Protein AF-A0AAE6V714-F1 (afdb_monomer_lite)

pLDDT: mean 74.21, std 18.21, range [27.83, 92.38]

Radius of gyration: 18.76 Å; chains: 1; bounding box: 45×42×45 Å

Secondary structure (DSSP, 8-state):
----EEEE-TTT-PEEEE-TTS-HHHHHHHHHHHHSTT-EEEEE---TT-S-SEEETTSSS-PPPTTTTT--HHHHHHHHHHHHHHHHHEETTTEES-HHHHHHHHHHHHHHHHHHHHHHTTTEEEEE-TTT---TT-HHHHHHT-S---SS------

Structure (mmCIF, N/CA/C/O backbone):
data_AF-A0AAE6V714-F1
#
_entry.id   AF-A0AAE6V714-F1
#
loop_
_atom_site.group_PDB
_atom_site.id
_atom_site.type_symbol
_atom_site.label_atom_id
_atom_site.label_alt_id
_atom_site.label_comp_id
_atom_site.label_asym_id
_atom_site.label_entity_id
_atom_site.label_seq_id
_atom_site.pdbx_PDB_ins_code
_atom_site.Cartn_x
_atom_site.Cartn_y
_atom_site.Cartn_z
_atom_site.occupancy
_atom_site.B_iso_or_equiv
_atom_site.auth_seq_id
_atom_site.auth_comp_id
_atom_site.auth_asym_id
_atom_site.auth_atom_id
_atom_site.pdbx_PDB_model_num
ATOM 1 N N . MET A 1 1 ? 12.523 4.126 15.021 1.00 40.75 1 MET A N 1
ATOM 2 C CA . MET A 1 1 ? 11.563 3.077 15.412 1.00 40.75 1 MET A CA 1
ATOM 3 C C . MET A 1 1 ? 10.304 3.819 15.800 1.00 40.75 1 MET A C 1
ATOM 5 O O . MET A 1 1 ? 10.353 4.515 16.803 1.00 40.75 1 MET A O 1
ATOM 9 N N . ALA A 1 2 ? 9.285 3.814 14.938 1.00 51.34 2 ALA A N 1
ATOM 10 C CA . ALA A 1 2 ? 7.988 4.399 15.277 1.00 51.34 2 ALA A CA 1
ATOM 11 C C . ALA A 1 2 ? 7.412 3.590 16.445 1.00 51.34 2 ALA A C 1
ATOM 13 O O . ALA A 1 2 ? 7.500 2.360 16.430 1.00 51.34 2 ALA A O 1
ATOM 14 N N . VAL A 1 3 ? 6.960 4.264 17.497 1.00 56.56 3 VAL A N 1
ATOM 15 C CA . VAL A 1 3 ? 6.467 3.605 18.704 1.00 56.56 3 VAL A CA 1
ATOM 16 C C . VAL A 1 3 ? 4.967 3.420 18.541 1.00 56.56 3 VAL A C 1
ATOM 18 O O . VAL A 1 3 ? 4.192 4.350 18.743 1.00 56.56 3 VAL A O 1
ATOM 21 N N . ASP A 1 4 ? 4.557 2.208 18.175 1.00 76.56 4 ASP A N 1
ATOM 22 C CA . ASP A 1 4 ? 3.140 1.859 18.113 1.00 76.56 4 ASP A CA 1
ATOM 23 C C . ASP A 1 4 ? 2.537 1.949 19.520 1.00 76.56 4 ASP A C 1
ATOM 25 O O . ASP A 1 4 ? 2.989 1.279 20.459 1.00 76.56 4 ASP A O 1
ATOM 29 N N . ARG A 1 5 ? 1.510 2.789 19.678 1.00 84.12 5 ARG A N 1
ATOM 30 C CA . ARG A 1 5 ? 0.763 2.880 20.937 1.00 84.12 5 ARG A CA 1
ATOM 31 C C . ARG A 1 5 ? -0.269 1.759 20.989 1.00 84.12 5 ARG A C 1
ATOM 33 O O . ARG A 1 5 ? -0.867 1.397 19.978 1.00 84.12 5 ARG A O 1
ATOM 40 N N . ARG A 1 6 ? -0.467 1.199 22.177 1.00 86.69 6 ARG A N 1
ATOM 41 C CA . ARG A 1 6 ? -1.370 0.071 22.414 1.00 86.69 6 ARG A CA 1
ATOM 42 C C . ARG A 1 6 ? -2.618 0.568 23.120 1.00 86.69 6 ARG A C 1
ATOM 44 O O . ARG A 1 6 ? -2.508 1.194 24.174 1.00 86.69 6 ARG A O 1
ATOM 51 N N . ILE A 1 7 ? -3.780 0.286 22.546 1.00 88.75 7 ILE A N 1
ATOM 52 C CA . ILE A 1 7 ? -5.084 0.558 23.158 1.00 88.75 7 ILE A CA 1
ATOM 53 C C . ILE A 1 7 ? -5.861 -0.749 23.300 1.00 88.75 7 ILE A C 1
ATOM 55 O O . ILE A 1 7 ? -5.550 -1.731 22.634 1.00 88.75 7 ILE A O 1
ATOM 59 N N . ILE A 1 8 ? -6.873 -0.771 24.160 1.00 87.50 8 ILE A N 1
ATOM 60 C CA . ILE A 1 8 ? -7.779 -1.916 24.286 1.00 87.50 8 ILE A CA 1
ATOM 61 C C . ILE A 1 8 ? -9.069 -1.591 23.535 1.00 87.50 8 ILE A C 1
ATOM 63 O O . ILE A 1 8 ? -9.675 -0.551 23.800 1.00 87.50 8 ILE A O 1
ATOM 67 N N . ASP A 1 9 ? -9.492 -2.464 22.616 1.00 84.19 9 ASP A N 1
ATOM 68 C CA . ASP A 1 9 ? -10.800 -2.351 21.961 1.00 84.19 9 ASP A CA 1
ATOM 69 C C . ASP A 1 9 ? -11.897 -2.409 23.046 1.00 84.19 9 ASP A C 1
ATOM 71 O O . ASP A 1 9 ? -11.987 -3.405 23.775 1.00 84.19 9 ASP A O 1
ATOM 75 N N . PRO A 1 10 ? -12.747 -1.374 23.183 1.00 84.81 10 PRO A N 1
ATOM 76 C CA . PRO A 1 10 ? -13.763 -1.329 24.232 1.00 84.81 10 PRO A CA 1
ATOM 77 C C . PRO A 1 10 ? -14.851 -2.404 24.078 1.00 84.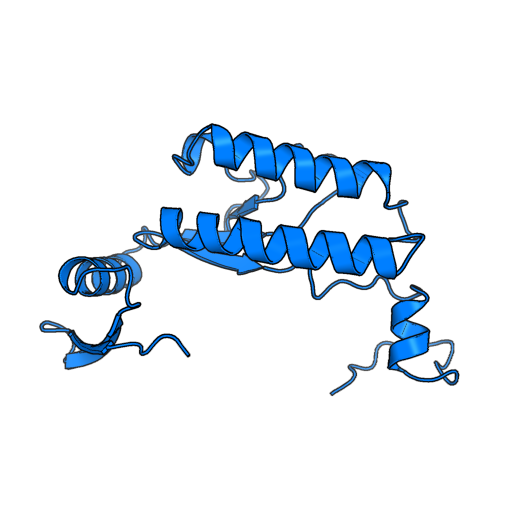81 10 PRO A C 1
ATOM 79 O O . PRO A 1 10 ? -15.558 -2.690 25.045 1.00 84.81 10 PRO A O 1
ATOM 82 N N . PHE A 1 11 ? -15.000 -3.001 22.891 1.00 83.19 11 PHE A N 1
ATOM 83 C CA . PHE A 1 11 ? -15.998 -4.030 22.605 1.00 83.19 11 PHE A CA 1
ATOM 84 C C . PHE A 1 11 ? -15.443 -5.449 22.724 1.00 83.19 11 PHE A C 1
ATOM 86 O O . PHE A 1 11 ? -16.129 -6.318 23.260 1.00 83.19 11 PHE A O 1
ATOM 93 N N . THR A 1 12 ? -14.230 -5.705 22.224 1.00 85.12 12 THR A N 1
ATOM 94 C CA . THR A 1 12 ? -13.652 -7.065 22.205 1.00 85.12 12 THR A CA 1
ATOM 95 C C . THR A 1 12 ? -12.645 -7.324 23.322 1.00 85.12 12 THR A C 1
ATOM 97 O O . THR A 1 12 ? -12.308 -8.478 23.563 1.00 85.12 12 THR A O 1
ATOM 100 N N . GLN A 1 13 ? -12.193 -6.281 24.027 1.00 86.12 13 GLN A N 1
ATOM 101 C CA . GLN A 1 13 ? -11.109 -6.336 25.018 1.00 86.12 13 GLN A CA 1
ATOM 102 C C . GLN A 1 13 ? -9.762 -6.822 24.453 1.00 86.12 13 GLN A C 1
ATOM 104 O O . GLN A 1 13 ? -8.871 -7.202 25.212 1.00 86.12 13 GLN A O 1
ATOM 109 N N . GLU A 1 14 ? -9.591 -6.795 23.131 1.00 87.25 14 GLU A N 1
ATOM 110 C CA . GLU A 1 14 ? -8.331 -7.142 22.475 1.00 87.25 14 GLU A CA 1
ATOM 111 C C . GLU A 1 14 ? -7.388 -5.937 22.409 1.00 87.25 14 GLU A C 1
ATOM 113 O O . GLU A 1 14 ? -7.818 -4.784 22.331 1.00 87.25 14 GLU A O 1
ATOM 118 N N . GLU A 1 15 ? -6.083 -6.206 22.428 1.00 86.69 15 GLU A N 1
ATOM 119 C CA . GLU A 1 15 ? -5.053 -5.179 22.283 1.00 86.69 15 GLU A CA 1
ATOM 120 C C . GLU A 1 15 ? -4.920 -4.771 20.807 1.00 86.69 15 GLU A C 1
ATOM 122 O O . GLU A 1 15 ? -4.584 -5.587 19.947 1.00 86.69 15 GLU A O 1
ATOM 127 N N . LEU A 1 16 ? -5.174 -3.495 20.516 1.00 84.31 16 LEU A N 1
ATOM 128 C CA . LEU A 1 16 ? -5.023 -2.893 19.198 1.00 84.31 16 LEU A CA 1
ATOM 129 C C . LEU A 1 16 ? -3.738 -2.064 19.142 1.00 84.31 16 LEU A C 1
ATOM 131 O O . LEU A 1 16 ? -3.462 -1.248 20.025 1.00 84.31 16 LEU A O 1
ATOM 135 N N . LEU A 1 17 ? -2.977 -2.246 18.064 1.00 85.94 17 LEU A N 1
ATOM 136 C CA . LEU A 1 17 ? -1.836 -1.399 17.734 1.00 85.94 17 LEU A CA 1
ATOM 137 C C . LEU A 1 17 ? -2.315 -0.205 16.917 1.00 85.94 17 LEU A C 1
ATOM 139 O O . LEU A 1 17 ? -2.926 -0.374 15.859 1.00 85.94 17 LEU A O 1
ATOM 143 N N . VAL A 1 18 ? -2.009 0.994 17.402 1.00 84.19 18 VAL A N 1
ATOM 144 C CA . VAL A 1 18 ? -2.302 2.243 16.709 1.00 84.19 18 VAL A CA 1
ATOM 145 C C . VAL A 1 18 ? -0.984 2.840 16.219 1.00 84.19 18 VAL A C 1
ATOM 147 O O . VAL A 1 18 ? -0.128 3.186 17.043 1.00 84.19 18 VAL A O 1
ATOM 150 N N . PRO A 1 19 ? -0.802 2.971 14.896 1.00 83.50 19 PRO A N 1
ATOM 151 C CA . PRO A 1 19 ? 0.341 3.680 14.340 1.00 83.50 19 PRO A CA 1
ATOM 152 C C . PRO A 1 19 ? 0.380 5.138 14.814 1.00 83.50 19 PRO A C 1
ATOM 154 O O . PRO A 1 19 ? -0.665 5.749 15.029 1.00 83.50 19 PRO A O 1
ATOM 157 N N . GLU A 1 20 ? 1.570 5.739 14.899 1.00 84.31 20 GLU A N 1
ATOM 158 C CA . GLU A 1 20 ? 1.738 7.143 15.337 1.00 84.31 20 GLU A CA 1
ATOM 159 C C . GLU A 1 20 ? 0.944 8.161 14.498 1.00 84.31 20 GLU A C 1
ATOM 161 O O . GLU A 1 20 ? 0.626 9.250 14.970 1.00 84.31 20 GLU A O 1
ATOM 166 N N . TRP A 1 21 ? 0.633 7.817 13.249 1.00 82.38 21 TRP A N 1
ATOM 167 C CA . TRP A 1 21 ? -0.096 8.668 12.311 1.00 82.38 21 TRP A CA 1
ATOM 168 C C . TRP A 1 21 ? -1.622 8.462 12.337 1.00 82.38 21 TRP A C 1
ATOM 170 O O . TRP A 1 21 ? -2.318 9.184 11.628 1.00 82.38 21 TRP A O 1
ATOM 180 N N . ALA A 1 22 ? -2.141 7.511 13.124 1.00 85.69 22 ALA A N 1
ATOM 181 C CA . ALA A 1 22 ? -3.569 7.188 13.219 1.00 85.69 22 ALA A CA 1
ATOM 182 C C . ALA A 1 22 ? -4.141 7.520 14.607 1.00 85.69 22 ALA A C 1
ATOM 184 O O . ALA A 1 22 ? -3.432 7.477 15.619 1.00 85.69 22 ALA A O 1
ATOM 185 N N . THR A 1 23 ? -5.441 7.820 14.680 1.00 86.81 23 THR A N 1
ATOM 186 C CA . THR A 1 23 ? -6.136 8.069 15.953 1.00 86.81 23 THR A CA 1
ATOM 187 C C . THR A 1 23 ? -6.614 6.769 16.619 1.00 86.81 23 THR A C 1
ATOM 189 O O . THR A 1 23 ? -6.632 5.700 16.009 1.00 86.81 23 THR A O 1
ATOM 192 N N . ASP A 1 24 ? -6.970 6.835 17.907 1.00 86.69 24 ASP A N 1
ATOM 193 C CA . ASP A 1 24 ? -7.509 5.671 18.634 1.00 86.69 24 ASP A CA 1
ATOM 194 C C . ASP A 1 24 ? -8.880 5.277 18.079 1.00 86.69 24 ASP A C 1
ATOM 196 O O . ASP A 1 24 ? -9.192 4.093 17.956 1.00 86.69 24 ASP A O 1
ATOM 200 N N . GLU A 1 25 ? -9.668 6.279 17.682 1.00 86.19 25 GLU A N 1
ATOM 201 C CA . GLU A 1 25 ? -10.943 6.093 16.996 1.00 86.19 25 GLU A CA 1
ATOM 202 C C . GLU A 1 25 ? -10.746 5.374 15.660 1.00 86.19 25 GLU A C 1
ATOM 204 O O . GLU A 1 25 ? -11.461 4.409 15.394 1.00 86.19 25 GLU A O 1
ATOM 209 N N . ASP A 1 26 ? -9.727 5.746 14.878 1.00 86.25 26 ASP A N 1
ATOM 210 C CA . ASP A 1 26 ? -9.412 5.077 13.610 1.00 86.25 26 ASP A CA 1
ATOM 211 C C . ASP A 1 26 ? -9.055 3.597 13.826 1.00 86.25 26 ASP A C 1
ATOM 213 O O . ASP A 1 26 ? -9.471 2.729 13.057 1.00 86.25 26 ASP A O 1
ATOM 217 N N . ALA A 1 27 ? -8.311 3.277 14.890 1.00 85.62 27 ALA A N 1
ATOM 218 C CA . ALA A 1 27 ? -7.962 1.896 15.222 1.00 85.62 27 ALA A CA 1
ATOM 219 C C . ALA A 1 27 ? -9.182 1.065 15.639 1.00 85.62 27 ALA A C 1
ATOM 221 O O . ALA A 1 27 ? -9.329 -0.080 15.202 1.00 85.62 27 ALA A O 1
ATOM 222 N N . ILE A 1 28 ? -10.084 1.646 16.434 1.00 86.12 28 ILE A N 1
ATOM 223 C CA . ILE A 1 28 ? -11.351 1.010 16.818 1.00 86.12 28 ILE A CA 1
ATOM 224 C C . ILE A 1 28 ? -12.253 0.840 15.586 1.00 86.12 28 ILE A C 1
ATOM 226 O O . ILE A 1 28 ? -12.850 -0.223 15.396 1.00 86.12 28 ILE A O 1
ATOM 230 N N . GLN A 1 29 ? -12.321 1.846 14.711 1.00 86.38 29 GLN A N 1
ATOM 231 C CA . GLN A 1 29 ? -13.069 1.787 13.457 1.00 86.38 29 GLN A CA 1
ATOM 232 C C . GLN A 1 29 ? -12.528 0.683 12.547 1.00 86.38 29 GLN A C 1
ATOM 234 O O . GLN A 1 29 ? -13.310 -0.128 12.053 1.00 86.38 29 GLN A O 1
ATOM 239 N N . ARG A 1 30 ? -11.204 0.589 12.383 1.00 85.94 30 ARG A N 1
ATOM 240 C CA . ARG A 1 30 ? -10.541 -0.480 11.627 1.00 85.94 30 ARG A CA 1
ATOM 241 C C . ARG A 1 30 ? -10.844 -1.861 12.210 1.00 85.94 30 ARG A C 1
ATOM 243 O O . ARG A 1 30 ? -11.174 -2.781 11.462 1.00 85.94 30 ARG A O 1
ATOM 250 N N . ALA A 1 31 ? -10.768 -2.021 13.532 1.00 85.44 31 ALA A N 1
ATOM 251 C CA . ALA A 1 31 ? -11.104 -3.279 14.201 1.00 85.44 31 ALA A CA 1
ATOM 252 C C . ALA A 1 31 ? -12.577 -3.665 13.983 1.00 85.44 31 ALA A C 1
ATOM 254 O O . ALA A 1 31 ? -12.886 -4.827 13.719 1.00 85.44 31 ALA A O 1
ATOM 255 N N . SER A 1 32 ? -13.484 -2.686 14.016 1.00 83.88 32 SER A N 1
ATOM 256 C CA . SER A 1 32 ? -14.899 -2.879 13.692 1.00 83.88 32 SER A CA 1
ATOM 257 C C . SER A 1 32 ? -15.110 -3.278 12.230 1.00 83.88 32 SER A C 1
ATOM 259 O O . SER A 1 32 ? -15.795 -4.264 11.951 1.00 83.88 32 SER A O 1
ATOM 261 N N . ALA A 1 33 ? -14.462 -2.580 11.294 1.00 82.75 33 ALA A N 1
ATOM 262 C CA . ALA A 1 33 ? -14.543 -2.855 9.864 1.00 82.75 33 ALA A CA 1
ATOM 263 C C . ALA A 1 33 ? -14.040 -4.266 9.523 1.00 82.75 33 ALA A C 1
ATOM 265 O O . ALA A 1 33 ? -14.701 -4.969 8.762 1.00 82.75 33 ALA A O 1
ATOM 266 N N . ARG A 1 34 ? -12.953 -4.728 10.157 1.00 81.56 34 ARG A N 1
ATOM 267 C CA . ARG A 1 34 ? -12.425 -6.100 10.017 1.00 81.56 34 ARG A CA 1
ATOM 268 C C . ARG A 1 34 ? -13.405 -7.196 10.425 1.00 81.56 34 ARG A C 1
ATOM 270 O O . ARG A 1 34 ? -13.308 -8.313 9.928 1.00 81.56 34 ARG A O 1
ATOM 277 N N . ARG A 1 35 ? -14.334 -6.898 11.336 1.00 80.44 35 ARG A N 1
ATOM 278 C CA . ARG A 1 35 ? -15.391 -7.834 11.755 1.00 80.44 35 ARG A CA 1
ATOM 279 C C . ARG A 1 35 ? -16.590 -7.826 10.808 1.00 80.44 35 ARG A C 1
ATOM 281 O O . ARG A 1 35 ? -17.419 -8.731 10.869 1.00 80.44 35 ARG A O 1
ATOM 288 N N . SER A 1 36 ? -16.701 -6.811 9.957 1.00 76.19 36 SER A N 1
ATOM 289 C CA . SER A 1 36 ? -17.740 -6.722 8.937 1.00 76.19 36 SER A CA 1
ATOM 290 C C . SER A 1 36 ? -17.319 -7.451 7.658 1.00 76.19 36 SER A C 1
ATOM 292 O O . SER A 1 36 ? -16.135 -7.586 7.358 1.00 76.19 36 SER A O 1
ATOM 294 N N . SER A 1 37 ? -18.289 -7.867 6.844 1.00 70.31 37 SER A N 1
ATOM 295 C CA . SER A 1 37 ? -18.024 -8.448 5.520 1.00 70.31 37 SER A CA 1
ATOM 296 C C . SER A 1 37 ? -17.528 -7.430 4.482 1.00 70.31 37 SER A C 1
ATOM 298 O O . SER A 1 37 ? -17.346 -7.798 3.328 1.00 70.31 37 SER A O 1
ATOM 300 N N . ALA A 1 38 ? -17.356 -6.159 4.860 1.00 72.88 38 ALA A N 1
ATOM 301 C CA . ALA A 1 38 ? -16.888 -5.092 3.978 1.00 72.88 38 ALA A CA 1
ATOM 302 C C . ALA A 1 38 ? -15.354 -4.942 3.968 1.00 72.88 38 ALA A C 1
ATOM 304 O O . ALA A 1 38 ? -14.837 -4.055 3.294 1.00 72.88 38 ALA A O 1
ATOM 305 N N . TRP A 1 39 ? -14.621 -5.774 4.720 1.00 82.44 39 TRP A N 1
ATOM 306 C CA . TRP A 1 39 ? -13.161 -5.720 4.768 1.00 82.44 39 TRP A CA 1
ATOM 307 C C . TRP A 1 39 ? -12.529 -6.203 3.460 1.00 82.44 39 TRP A C 1
ATOM 309 O O . TRP A 1 39 ? -12.754 -7.340 3.041 1.00 82.44 39 TRP A O 1
ATOM 319 N N . ARG A 1 40 ? -11.701 -5.355 2.842 1.00 85.06 40 ARG A N 1
ATOM 320 C CA . ARG A 1 40 ? -11.047 -5.645 1.557 1.00 85.06 40 ARG A CA 1
ATOM 321 C C . ARG A 1 40 ? -9.600 -6.084 1.769 1.00 85.06 40 ARG A C 1
ATOM 323 O O . ARG A 1 40 ? -8.928 -5.661 2.709 1.00 85.06 40 ARG A O 1
ATOM 330 N N . VAL A 1 41 ? -9.082 -6.914 0.867 1.00 85.81 41 VAL A N 1
ATOM 331 C CA . VAL A 1 41 ? -7.665 -7.311 0.861 1.00 85.81 41 VAL A CA 1
ATOM 332 C C . VAL A 1 41 ? -7.085 -7.023 -0.514 1.00 85.81 41 VAL A C 1
ATOM 334 O O . VAL A 1 41 ? -7.471 -7.655 -1.489 1.00 85.81 41 VAL A O 1
ATOM 337 N N . LEU A 1 42 ? -6.135 -6.099 -0.596 1.00 86.94 42 LEU A N 1
ATOM 338 C CA . LEU A 1 42 ? -5.518 -5.638 -1.834 1.00 86.94 42 LEU A CA 1
ATOM 339 C C . LEU A 1 42 ? -4.147 -6.293 -2.008 1.00 86.94 42 LEU A C 1
ATOM 341 O O . LEU A 1 42 ? -3.204 -6.003 -1.281 1.00 86.94 42 LEU A O 1
ATOM 345 N N . ASN A 1 43 ? -4.007 -7.192 -2.972 1.00 86.31 43 ASN A N 1
ATOM 346 C CA . ASN A 1 43 ? -2.730 -7.726 -3.417 1.00 86.31 43 ASN A CA 1
ATOM 347 C C . ASN A 1 43 ? -2.093 -6.792 -4.440 1.00 86.31 43 ASN A C 1
ATOM 349 O O . ASN A 1 43 ? -2.735 -6.368 -5.391 1.00 86.31 43 ASN A O 1
ATOM 353 N N . ILE A 1 44 ? -0.803 -6.533 -4.282 1.00 86.69 44 ILE A N 1
ATOM 354 C CA . ILE A 1 44 ? -0.071 -5.614 -5.143 1.00 86.69 44 ILE A CA 1
ATOM 355 C C . ILE A 1 44 ? 1.025 -6.374 -5.861 1.00 86.69 44 ILE A C 1
ATOM 357 O O . ILE A 1 44 ? 1.994 -6.834 -5.242 1.00 86.69 44 ILE A O 1
ATOM 361 N N . PHE A 1 45 ? 0.858 -6.525 -7.167 1.00 84.31 45 PHE A N 1
ATOM 362 C CA . PHE A 1 45 ? 1.853 -7.103 -8.052 1.00 84.31 45 PHE A CA 1
ATOM 363 C C . PHE A 1 45 ? 1.598 -6.654 -9.494 1.00 84.31 45 PHE A C 1
ATOM 365 O O . PHE A 1 45 ? 0.445 -6.557 -9.915 1.00 84.31 45 PHE A O 1
ATOM 372 N N . PRO A 1 46 ? 2.664 -6.399 -10.263 1.00 84.19 46 PRO A N 1
ATOM 373 C CA . PRO A 1 46 ? 2.522 -6.140 -11.682 1.00 84.19 46 PRO A CA 1
ATOM 374 C C . PRO A 1 46 ? 2.194 -7.433 -12.444 1.00 84.19 46 PRO A C 1
ATOM 376 O O . PRO A 1 46 ? 2.749 -8.499 -12.149 1.00 84.19 46 PRO A O 1
ATOM 379 N N . GLU A 1 47 ? 1.327 -7.329 -13.447 1.00 82.69 47 GLU A N 1
ATOM 380 C CA . GLU A 1 47 ? 0.969 -8.423 -14.349 1.00 82.69 47 GLU A CA 1
ATOM 381 C C . GLU A 1 47 ? 0.820 -7.907 -15.777 1.00 82.69 47 GLU A C 1
ATOM 383 O O . GLU A 1 47 ? 0.186 -6.887 -16.018 1.00 82.69 47 GLU A O 1
ATOM 388 N N . TRP A 1 48 ? 1.392 -8.632 -16.736 1.00 78.81 48 TRP A N 1
ATOM 389 C CA . TRP A 1 48 ? 1.317 -8.254 -18.142 1.00 78.81 48 TRP A CA 1
ATOM 390 C C . TRP A 1 48 ? -0.128 -8.247 -18.640 1.00 78.81 48 TRP A C 1
ATOM 392 O O . TRP A 1 48 ? -0.867 -9.199 -18.410 1.00 78.81 48 TRP A O 1
ATOM 402 N N . GLY A 1 49 ? -0.488 -7.213 -19.401 1.00 76.94 49 GLY A N 1
ATOM 403 C CA . GLY A 1 49 ? -1.823 -7.091 -19.993 1.00 76.94 49 GLY A CA 1
ATOM 404 C C . GLY A 1 49 ? -2.856 -6.415 -19.093 1.00 76.94 49 GLY A C 1
ATOM 405 O O . GLY A 1 49 ? -4.008 -6.317 -19.499 1.00 76.94 49 GLY A O 1
ATOM 406 N N . HIS A 1 50 ? -2.446 -5.921 -17.923 1.00 76.94 50 HIS A N 1
ATOM 407 C CA . HIS A 1 50 ? -3.273 -5.083 -17.062 1.00 76.94 50 HIS A CA 1
ATOM 408 C C . HIS A 1 50 ? -2.712 -3.667 -16.978 1.00 76.94 50 HIS A C 1
ATOM 410 O O . HIS A 1 50 ? -1.503 -3.469 -17.081 1.00 76.94 50 HIS A O 1
ATOM 416 N N . ASP A 1 51 ? -3.587 -2.687 -16.772 1.00 74.25 51 ASP A N 1
ATOM 417 C CA . ASP A 1 51 ? -3.194 -1.279 -16.645 1.00 74.25 51 ASP A CA 1
ATOM 418 C C . ASP A 1 51 ? -2.893 -0.885 -15.191 1.00 74.25 51 ASP A C 1
ATOM 420 O O . ASP A 1 51 ? -2.337 0.184 -14.937 1.00 74.25 51 ASP A O 1
ATOM 424 N N . TRP A 1 52 ? -3.230 -1.758 -14.232 1.00 80.31 52 TRP A N 1
ATOM 425 C CA . TRP A 1 52 ? -3.145 -1.470 -12.806 1.00 80.31 52 TRP A CA 1
ATOM 426 C C . TRP A 1 52 ? -2.496 -2.609 -12.005 1.00 80.31 52 TRP A C 1
ATOM 428 O O . TRP A 1 52 ? -2.851 -3.770 -12.201 1.00 80.31 52 TRP A O 1
ATOM 438 N N . PRO A 1 53 ? -1.563 -2.315 -11.076 1.00 84.88 53 PRO A N 1
ATOM 439 C CA . PRO A 1 53 ? -0.859 -3.341 -10.304 1.00 84.88 53 PRO A CA 1
ATOM 440 C C . PRO A 1 53 ? -1.561 -3.738 -8.991 1.00 84.88 53 PRO A C 1
ATOM 442 O O . PRO A 1 53 ? -0.933 -4.382 -8.143 1.00 84.88 53 PRO A O 1
ATOM 445 N N . ILE A 1 54 ? -2.813 -3.317 -8.770 1.00 85.81 54 ILE A N 1
ATOM 446 C CA . ILE A 1 54 ? -3.574 -3.580 -7.537 1.00 85.81 54 ILE A CA 1
ATOM 447 C C . ILE A 1 54 ? -4.740 -4.525 -7.829 1.00 85.81 54 ILE A C 1
ATOM 449 O O . ILE A 1 54 ? -5.517 -4.313 -8.753 1.00 85.81 54 ILE A O 1
ATOM 453 N N . TRP A 1 55 ? -4.877 -5.542 -6.984 1.00 83.00 55 TRP A N 1
ATOM 454 C CA . TRP A 1 55 ? -5.803 -6.655 -7.147 1.00 83.00 55 TRP A CA 1
ATOM 455 C C . TRP A 1 55 ? -6.556 -6.910 -5.859 1.00 83.00 55 TRP A C 1
ATOM 457 O O . TRP A 1 55 ? -5.932 -7.133 -4.827 1.00 83.00 55 TRP A O 1
ATOM 467 N N . GLU A 1 56 ? -7.875 -6.989 -5.884 1.00 81.62 56 GLU A N 1
ATOM 468 C CA . GLU A 1 56 ? -8.618 -7.382 -4.690 1.00 81.62 56 GLU A CA 1
ATOM 469 C C . GLU A 1 56 ? -8.709 -8.908 -4.558 1.00 81.62 56 GLU A C 1
ATOM 471 O O . GLU A 1 56 ? -8.963 -9.643 -5.511 1.00 81.62 56 GLU A O 1
ATOM 476 N N . ALA A 1 57 ? -8.436 -9.418 -3.360 1.00 74.62 57 ALA A N 1
ATOM 477 C CA . ALA A 1 57 ? -8.485 -10.840 -3.071 1.00 74.62 57 ALA A CA 1
ATOM 478 C C . ALA A 1 57 ? -9.940 -11.316 -2.997 1.00 74.62 57 ALA A C 1
ATOM 480 O O . ALA A 1 57 ? -10.756 -10.729 -2.295 1.00 74.62 57 ALA A O 1
ATOM 481 N N . GLY A 1 58 ? -10.240 -12.436 -3.655 1.00 63.69 58 GLY A N 1
ATOM 482 C CA . GLY A 1 58 ? -11.565 -13.060 -3.599 1.00 63.69 58 GLY A CA 1
ATOM 483 C C . GLY A 1 58 ? -12.553 -12.557 -4.652 1.00 63.69 58 GLY A C 1
ATOM 484 O O . GLY A 1 58 ? -13.600 -13.180 -4.813 1.00 63.69 58 GLY A O 1
ATOM 485 N N . VAL A 1 59 ? -12.207 -11.519 -5.418 1.00 60.56 59 VAL A N 1
ATOM 486 C CA . VAL A 1 59 ? -12.941 -11.134 -6.630 1.00 60.56 59 VAL A CA 1
ATOM 487 C C . VAL A 1 59 ? -12.348 -11.901 -7.806 1.00 60.56 59 VAL A C 1
ATOM 489 O O . VAL A 1 59 ? -11.137 -11.905 -8.034 1.00 60.56 59 VAL A O 1
ATOM 492 N N . SER A 1 60 ? -13.190 -12.639 -8.523 1.00 44.00 60 SER A N 1
ATOM 493 C CA . SER A 1 60 ? -12.765 -13.348 -9.721 1.00 44.00 60 SER A CA 1
ATOM 494 C C . SER A 1 60 ? -12.551 -12.338 -10.845 1.00 44.00 60 SER A C 1
ATOM 496 O O . SER A 1 60 ? -13.519 -11.823 -11.384 1.00 44.00 60 SER A O 1
ATOM 498 N N . HIS A 1 61 ? -11.292 -12.124 -11.219 1.00 44.03 61 HIS A N 1
ATOM 499 C CA . HIS A 1 61 ? -10.846 -11.520 -12.484 1.00 44.03 61 HIS A CA 1
ATOM 500 C C . HIS A 1 61 ? -11.014 -10.015 -12.712 1.00 44.03 61 HIS A C 1
ATOM 502 O O . HIS A 1 61 ? -10.306 -9.489 -13.570 1.00 44.03 61 HIS A O 1
ATOM 508 N N . ASP A 1 62 ? -11.825 -9.316 -11.931 1.00 48.12 62 ASP A N 1
ATOM 509 C CA . ASP A 1 62 ? -11.999 -7.878 -12.116 1.00 48.12 62 ASP A CA 1
ATOM 510 C C . ASP A 1 62 ? -11.109 -7.162 -11.095 1.00 48.12 62 ASP A C 1
ATOM 512 O O . ASP A 1 62 ? -11.440 -7.059 -9.912 1.00 48.12 62 ASP A O 1
ATOM 516 N N . GLY A 1 63 ? -9.901 -6.775 -11.522 1.00 51.69 63 GLY A N 1
ATOM 517 C CA . GLY A 1 63 ? -9.021 -5.930 -10.714 1.00 51.69 63 GLY A CA 1
ATOM 518 C C . GLY A 1 63 ? -9.789 -4.700 -10.226 1.00 51.69 63 GLY A C 1
ATOM 519 O O . GLY A 1 63 ? -10.640 -4.183 -10.944 1.00 51.69 63 GLY A O 1
ATOM 520 N N . SER A 1 64 ? -9.533 -4.249 -8.998 1.00 55.75 64 SER A N 1
ATOM 521 C CA . SER A 1 64 ? -10.174 -3.027 -8.510 1.00 55.75 64 SER A CA 1
ATOM 522 C C . SER A 1 64 ? -9.693 -1.861 -9.357 1.00 55.75 64 SER A C 1
ATOM 524 O O . SER A 1 64 ? -8.480 -1.626 -9.430 1.00 55.75 64 SER A O 1
ATOM 526 N N . ASP A 1 65 ? -10.618 -1.129 -9.972 1.00 56.72 65 ASP A N 1
ATOM 527 C CA . ASP A 1 65 ? -10.246 0.088 -10.675 1.00 56.72 65 ASP A CA 1
ATOM 528 C C . ASP A 1 65 ? -9.634 1.069 -9.667 1.00 56.72 65 ASP A C 1
ATOM 530 O O . ASP A 1 65 ? -10.045 1.155 -8.505 1.00 56.72 65 ASP A O 1
ATOM 534 N N . ALA A 1 66 ? -8.622 1.824 -10.093 1.00 53.94 66 ALA A N 1
ATOM 535 C CA . ALA A 1 66 ? -7.968 2.825 -9.246 1.00 53.94 66 ALA A CA 1
ATOM 536 C C . ALA A 1 66 ? -8.957 3.875 -8.695 1.00 53.94 66 ALA A C 1
ATOM 538 O O . ALA A 1 66 ? -8.680 4.531 -7.685 1.00 53.94 66 ALA A O 1
ATOM 539 N N . ASP A 1 67 ? -10.099 4.033 -9.366 1.00 56.03 67 ASP A N 1
ATOM 540 C CA . ASP A 1 67 ? -11.196 4.909 -8.970 1.00 56.03 67 ASP A CA 1
ATOM 541 C C . ASP A 1 67 ? -12.023 4.344 -7.804 1.00 56.03 67 ASP A C 1
ATOM 543 O O . ASP A 1 67 ? -12.494 5.123 -6.978 1.00 56.03 67 ASP A O 1
ATOM 547 N N . ASP A 1 68 ? -12.086 3.019 -7.637 1.00 67.94 68 ASP A N 1
ATOM 548 C CA . ASP A 1 68 ? -12.822 2.356 -6.547 1.00 67.94 68 ASP A CA 1
ATOM 549 C C . ASP A 1 68 ? -12.098 2.410 -5.193 1.00 67.94 68 ASP A C 1
ATOM 551 O O . ASP A 1 68 ? -12.663 2.052 -4.156 1.00 67.94 68 ASP A O 1
ATOM 555 N N . LEU A 1 69 ? -10.817 2.789 -5.191 1.00 72.06 69 LEU A N 1
ATOM 556 C CA . LEU A 1 69 ? -9.987 2.887 -3.986 1.00 72.06 69 LEU A CA 1
ATOM 557 C C . LEU A 1 69 ? -9.877 4.320 -3.449 1.00 72.06 69 LEU A C 1
ATOM 559 O O . LEU A 1 69 ? -9.165 4.535 -2.470 1.00 72.06 69 LEU A O 1
ATOM 563 N N . GLU A 1 70 ? -10.548 5.285 -4.095 1.00 77.88 70 GLU A N 1
ATOM 564 C CA . GLU A 1 70 ? -10.551 6.714 -3.735 1.00 77.88 70 GLU A CA 1
ATOM 565 C C . GLU A 1 70 ? -9.138 7.289 -3.491 1.00 77.88 70 GLU A C 1
ATOM 567 O O . GLU A 1 70 ? -8.930 8.196 -2.682 1.00 77.88 70 GLU A O 1
ATOM 572 N N . LEU A 1 71 ? -8.129 6.761 -4.196 1.00 82.44 71 LEU A N 1
ATOM 573 C CA . LEU A 1 71 ? -6.739 7.170 -4.005 1.00 82.44 71 LEU A CA 1
ATOM 574 C C . LEU A 1 71 ? -6.510 8.609 -4.501 1.00 82.44 71 LEU A C 1
ATOM 576 O O . LEU A 1 71 ? -7.075 9.012 -5.525 1.00 82.44 71 LEU A O 1
ATOM 580 N N . PRO A 1 72 ? -5.618 9.384 -3.852 1.00 85.94 72 PRO A N 1
ATOM 581 C CA . PRO A 1 72 ? -5.224 10.698 -4.349 1.00 85.94 72 PRO A CA 1
ATOM 582 C C . PRO A 1 72 ? -4.729 10.625 -5.798 1.00 85.94 72 PRO A C 1
ATOM 584 O O . PRO A 1 72 ? -3.965 9.730 -6.159 1.00 85.94 72 PRO A O 1
ATOM 587 N N . ALA A 1 73 ? -5.117 11.594 -6.632 1.00 84.81 73 ALA A N 1
ATOM 588 C CA . ALA A 1 73 ? -4.759 11.594 -8.053 1.00 84.81 73 ALA A CA 1
ATOM 589 C C . ALA A 1 73 ? -3.238 11.559 -8.296 1.00 84.81 73 ALA A C 1
ATOM 591 O O . ALA A 1 73 ? -2.788 10.879 -9.214 1.00 84.81 73 ALA A O 1
ATOM 592 N N . SER A 1 74 ? -2.454 12.231 -7.447 1.00 87.50 74 SER A N 1
ATOM 593 C CA . SER A 1 74 ? -0.988 12.184 -7.492 1.00 87.50 74 SER A CA 1
ATOM 594 C C . SER A 1 74 ? -0.451 10.778 -7.222 1.00 87.50 74 SER A C 1
ATOM 596 O O . SER A 1 74 ? 0.391 10.290 -7.965 1.00 87.50 74 SER A O 1
ATOM 598 N N . LEU A 1 75 ? -1.000 10.090 -6.217 1.00 88.69 75 LEU A N 1
ATOM 599 C CA . LEU A 1 75 ? -0.591 8.735 -5.861 1.00 88.69 75 LEU A CA 1
ATOM 600 C C . LEU A 1 75 ? -0.946 7.743 -6.972 1.00 88.69 75 LEU A C 1
ATOM 602 O O . LEU A 1 75 ? -0.158 6.856 -7.284 1.00 88.69 75 LEU A O 1
ATOM 606 N N . ARG A 1 76 ? -2.103 7.928 -7.623 1.00 87.31 76 ARG A N 1
ATOM 607 C CA . ARG A 1 76 ? -2.473 7.123 -8.792 1.00 87.31 76 ARG A CA 1
ATOM 608 C C . ARG A 1 76 ? -1.478 7.292 -9.937 1.00 87.31 76 ARG A C 1
ATOM 610 O O . ARG A 1 76 ? -1.057 6.305 -10.528 1.00 87.31 76 ARG A O 1
ATOM 617 N N . GLN A 1 77 ? 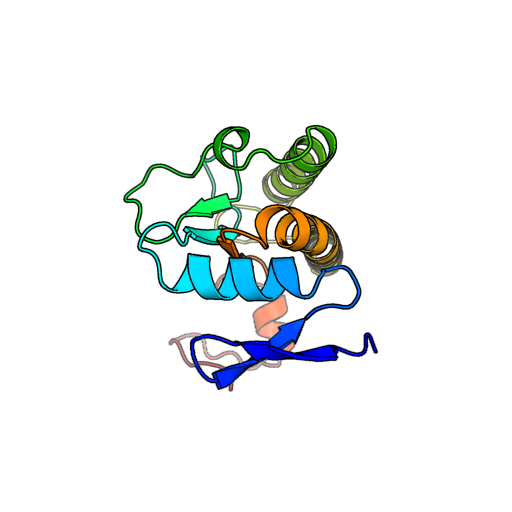-1.076 8.528 -10.220 1.00 89.00 77 GLN A N 1
ATOM 618 C CA . GLN A 1 77 ? -0.080 8.796 -11.252 1.00 89.00 77 GLN A CA 1
ATOM 619 C C . GLN A 1 77 ? 1.269 8.136 -10.926 1.00 89.00 77 GLN A C 1
ATOM 621 O O . GLN A 1 77 ? 1.851 7.491 -11.795 1.00 89.00 77 GLN A O 1
ATOM 626 N N . GLU A 1 78 ? 1.739 8.239 -9.683 1.00 91.25 78 GLU A N 1
ATOM 627 C CA . GLU A 1 78 ? 2.994 7.611 -9.254 1.00 91.25 78 GLU A CA 1
ATOM 628 C C . GLU A 1 78 ? 2.947 6.077 -9.381 1.00 91.25 78 GLU A C 1
ATOM 630 O O . GLU A 1 78 ? 3.913 5.464 -9.838 1.00 91.25 78 GLU A O 1
ATOM 635 N N . ILE A 1 79 ? 1.809 5.448 -9.061 1.00 90.06 79 ILE A N 1
ATOM 636 C CA . ILE A 1 79 ? 1.601 4.002 -9.256 1.00 90.06 79 ILE A CA 1
ATOM 637 C C . ILE A 1 79 ? 1.649 3.632 -10.740 1.00 90.06 79 ILE A C 1
ATOM 639 O O . ILE A 1 79 ? 2.321 2.658 -11.091 1.00 90.06 79 ILE A O 1
ATOM 643 N N . SER A 1 80 ? 1.004 4.410 -11.615 1.00 88.38 80 SER A N 1
ATOM 644 C CA . SER A 1 80 ? 1.086 4.201 -13.067 1.00 88.38 80 SER A CA 1
ATOM 645 C C . SER A 1 80 ? 2.522 4.295 -13.578 1.00 88.38 80 SER A C 1
ATOM 647 O O . SER A 1 80 ? 2.947 3.486 -14.401 1.00 88.38 80 SER A O 1
ATOM 649 N N . GLU A 1 81 ? 3.288 5.279 -13.105 1.00 90.88 81 GLU A N 1
ATOM 650 C CA . GLU A 1 81 ? 4.682 5.475 -13.511 1.00 90.88 81 GLU A CA 1
ATOM 651 C C . GLU A 1 81 ? 5.577 4.331 -13.026 1.00 90.88 81 GLU A C 1
ATOM 653 O O . GLU A 1 81 ? 6.359 3.788 -13.810 1.00 90.88 81 GLU A O 1
ATOM 658 N N . TRP A 1 82 ? 5.407 3.907 -11.771 1.00 92.38 82 TRP A N 1
ATOM 659 C CA . TRP A 1 82 ? 6.090 2.748 -11.200 1.00 92.38 82 TRP A CA 1
ATOM 660 C C . TRP A 1 82 ? 5.766 1.451 -11.957 1.00 92.38 82 TRP A C 1
ATOM 662 O O . TRP A 1 82 ? 6.656 0.640 -12.229 1.00 92.38 82 TRP A O 1
ATOM 672 N N . TYR A 1 83 ? 4.503 1.259 -12.342 1.00 89.94 83 TYR A N 1
ATOM 673 C CA . TYR A 1 83 ? 4.069 0.105 -13.123 1.00 89.94 83 TYR A CA 1
ATOM 674 C C . TYR A 1 83 ? 4.642 0.122 -14.548 1.00 89.94 83 TYR A C 1
ATOM 676 O O . TYR A 1 83 ? 5.161 -0.890 -15.025 1.00 89.94 83 TYR A O 1
ATOM 684 N N . ARG A 1 84 ? 4.634 1.286 -15.209 1.00 89.31 84 ARG A N 1
ATOM 685 C CA . ARG A 1 84 ? 5.233 1.460 -16.538 1.00 89.31 84 ARG A CA 1
ATOM 686 C C . ARG A 1 84 ? 6.733 1.173 -16.529 1.00 89.31 84 ARG A C 1
ATOM 688 O O . ARG A 1 84 ? 7.218 0.506 -17.435 1.00 89.31 84 ARG A O 1
ATOM 695 N N . GLU A 1 85 ? 7.458 1.613 -15.500 1.00 89.75 85 GLU A N 1
ATOM 696 C CA . GLU A 1 85 ? 8.888 1.310 -15.366 1.00 89.75 85 GLU A CA 1
ATOM 697 C C . GLU A 1 85 ? 9.147 -0.203 -15.343 1.00 89.75 85 GLU A C 1
ATOM 699 O O . GLU A 1 85 ? 10.077 -0.685 -15.994 1.00 89.75 85 GLU A O 1
ATOM 704 N N . TRP A 1 86 ? 8.307 -0.969 -14.642 1.00 89.31 86 TRP A N 1
ATOM 705 C CA . TRP A 1 86 ? 8.382 -2.427 -14.673 1.00 89.31 86 TRP A CA 1
ATOM 706 C C . TRP A 1 86 ? 8.113 -2.980 -16.075 1.00 89.31 86 TRP A C 1
ATOM 708 O O . TRP A 1 86 ? 8.892 -3.804 -16.553 1.00 89.31 86 TRP A O 1
ATOM 718 N N . ALA A 1 87 ? 7.064 -2.514 -16.756 1.00 86.50 87 ALA A N 1
ATOM 719 C CA . ALA A 1 87 ? 6.705 -2.992 -18.093 1.00 86.50 87 ALA A CA 1
ATOM 720 C C . ALA A 1 87 ? 7.780 -2.677 -19.154 1.00 86.50 87 ALA A C 1
ATOM 722 O O . ALA A 1 87 ? 7.955 -3.431 -20.106 1.00 86.50 87 ALA A O 1
ATOM 723 N N . GLU A 1 88 ? 8.525 -1.581 -18.997 1.00 87.94 88 GLU A N 1
ATOM 724 C CA . GLU A 1 88 ? 9.603 -1.195 -19.917 1.00 87.94 88 GLU A CA 1
ATOM 725 C C . GLU A 1 88 ? 10.915 -1.945 -19.649 1.00 87.94 88 GLU A C 1
ATOM 727 O O . GLU A 1 88 ? 11.645 -2.276 -20.585 1.00 87.94 88 GLU A O 1
ATOM 732 N N . LYS A 1 89 ? 11.238 -2.196 -18.373 1.00 85.25 89 LYS A N 1
ATOM 733 C CA . LYS A 1 89 ? 12.542 -2.743 -17.956 1.00 85.25 89 LYS A CA 1
ATOM 734 C C . LYS A 1 89 ? 12.539 -4.242 -17.685 1.00 85.25 89 LYS A C 1
ATOM 736 O O . LYS A 1 89 ? 13.613 -4.838 -17.574 1.00 85.25 89 LYS A O 1
ATOM 741 N N . THR A 1 90 ? 11.368 -4.860 -17.550 1.00 82.31 90 THR A N 1
ATOM 742 C CA . THR A 1 90 ? 11.258 -6.310 -17.388 1.00 82.31 90 THR A CA 1
ATOM 743 C C . THR A 1 90 ? 10.860 -6.979 -18.686 1.00 82.31 90 THR A C 1
ATOM 745 O O . THR A 1 90 ? 10.022 -6.497 -19.442 1.00 82.31 90 THR A O 1
ATOM 748 N N . ARG A 1 91 ? 11.472 -8.130 -18.953 1.00 78.00 91 ARG A N 1
ATOM 749 C CA . ARG A 1 91 ? 11.135 -8.952 -20.112 1.00 78.00 91 ARG A CA 1
ATOM 750 C C . ARG A 1 91 ? 10.235 -10.105 -19.689 1.00 78.00 91 ARG A C 1
ATOM 752 O O . ARG A 1 91 ? 10.506 -10.736 -18.658 1.00 78.00 91 ARG A O 1
ATOM 759 N N . PRO A 1 92 ? 9.229 -10.464 -20.503 1.00 71.81 92 PRO A N 1
ATOM 760 C CA . PRO A 1 92 ? 8.483 -11.697 -20.301 1.00 71.81 92 PRO A CA 1
ATOM 761 C C . PRO A 1 92 ? 9.438 -12.891 -20.160 1.00 71.81 92 PRO A C 1
ATOM 763 O O . PRO A 1 92 ? 10.423 -12.988 -20.891 1.00 71.81 92 PRO A O 1
ATOM 766 N N . MET A 1 93 ? 9.158 -13.791 -19.213 1.00 69.00 93 MET A N 1
ATOM 767 C CA . MET A 1 93 ? 9.919 -15.024 -18.916 1.00 69.00 93 MET A CA 1
ATOM 768 C C . MET A 1 93 ? 11.338 -14.846 -18.336 1.00 69.00 93 MET A C 1
ATOM 770 O O . MET A 1 93 ? 11.809 -15.748 -17.649 1.00 69.00 93 MET A O 1
ATOM 774 N N . ILE A 1 94 ? 12.011 -13.713 -18.563 1.00 74.94 94 ILE A N 1
ATOM 775 C CA . ILE A 1 94 ? 13.386 -13.452 -18.090 1.00 74.94 94 ILE A 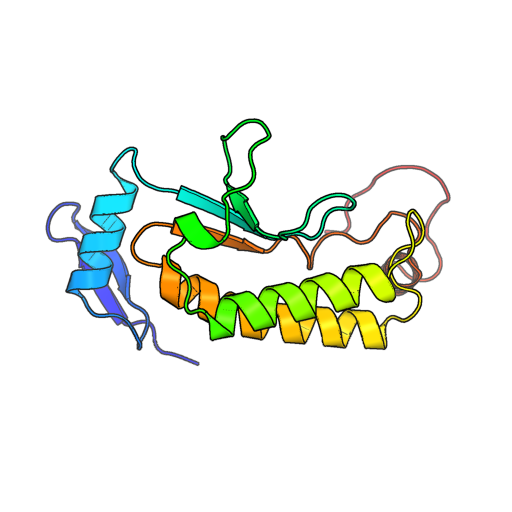CA 1
ATOM 776 C C . ILE A 1 94 ? 13.378 -12.622 -16.795 1.00 74.94 94 ILE A C 1
ATOM 778 O O . ILE A 1 94 ? 14.171 -12.874 -15.889 1.00 74.94 94 ILE A O 1
ATOM 782 N N . GLY A 1 95 ? 12.441 -11.678 -16.668 1.00 78.44 95 GLY A N 1
ATOM 783 C CA . GLY A 1 95 ? 12.366 -10.760 -15.534 1.00 78.44 95 GLY A CA 1
ATOM 784 C C . GLY A 1 95 ? 13.243 -9.523 -15.730 1.00 78.44 95 GLY A C 1
ATOM 785 O O . GLY A 1 95 ? 13.296 -8.970 -16.826 1.00 78.44 95 GLY A O 1
ATOM 786 N N . TRP A 1 96 ? 13.872 -9.059 -14.651 1.00 80.31 96 TRP A N 1
ATOM 787 C CA . TRP A 1 96 ? 14.732 -7.876 -14.657 1.00 80.31 96 TRP A CA 1
ATOM 788 C C . TRP A 1 96 ? 16.085 -8.176 -15.302 1.00 80.31 96 TRP A C 1
ATOM 790 O O . TRP A 1 96 ? 16.757 -9.129 -14.911 1.00 80.31 96 TRP A O 1
ATOM 800 N N . ASP A 1 97 ? 16.507 -7.318 -16.232 1.00 77.62 97 ASP A N 1
ATOM 801 C CA . ASP A 1 97 ? 17.827 -7.419 -16.869 1.00 77.62 97 ASP A CA 1
ATOM 802 C C . ASP A 1 97 ? 18.966 -7.022 -15.900 1.00 77.62 97 ASP A C 1
ATOM 804 O O . ASP A 1 97 ? 20.096 -7.492 -16.037 1.00 77.62 97 ASP A O 1
ATOM 808 N N . ASN A 1 98 ? 18.674 -6.172 -14.907 1.00 80.62 98 ASN A N 1
ATOM 809 C CA . ASN A 1 98 ? 19.641 -5.624 -13.955 1.00 80.62 98 ASN A CA 1
ATOM 810 C C . ASN A 1 98 ? 19.106 -5.667 -12.511 1.00 80.62 98 ASN A C 1
ATOM 812 O O . ASN A 1 98 ? 18.027 -5.146 -12.215 1.00 80.62 98 ASN A O 1
ATOM 816 N N . HIS A 1 99 ? 19.900 -6.237 -11.602 1.00 78.62 99 HIS A N 1
ATOM 817 C CA . HIS A 1 99 ? 19.588 -6.323 -10.174 1.00 78.62 99 HIS A CA 1
ATOM 818 C C . HIS A 1 99 ? 19.474 -4.951 -9.496 1.00 78.62 99 HIS A C 1
ATOM 820 O O . HIS A 1 99 ? 18.626 -4.759 -8.622 1.00 78.62 99 HIS A O 1
ATOM 826 N N . ASP A 1 100 ? 20.299 -3.980 -9.892 1.00 81.69 100 ASP A N 1
ATOM 827 C CA . ASP A 1 100 ? 20.276 -2.648 -9.284 1.00 81.69 100 ASP A CA 1
ATOM 828 C C . ASP A 1 100 ? 18.998 -1.896 -9.660 1.00 81.69 100 ASP A C 1
ATOM 830 O O . ASP A 1 100 ? 18.389 -1.246 -8.808 1.00 81.69 100 ASP A O 1
ATOM 834 N N . ASP A 1 101 ? 18.547 -2.037 -10.909 1.00 84.00 101 ASP A N 1
ATOM 835 C CA . ASP A 1 101 ? 17.277 -1.469 -11.366 1.00 84.00 101 ASP A CA 1
ATOM 836 C C . ASP A 1 101 ? 16.096 -2.126 -10.648 1.00 84.00 101 ASP A C 1
ATOM 838 O O . ASP A 1 101 ? 15.219 -1.425 -10.144 1.00 84.00 101 ASP A O 1
ATOM 842 N N . ARG A 1 102 ? 16.126 -3.456 -10.486 1.00 84.50 102 ARG A N 1
ATOM 843 C CA . ARG A 1 102 ? 15.141 -4.184 -9.673 1.00 84.50 102 ARG A CA 1
ATOM 844 C C . ARG A 1 102 ? 15.115 -3.676 -8.236 1.00 84.50 102 ARG A C 1
ATOM 846 O O . ARG A 1 102 ? 14.045 -3.434 -7.684 1.00 84.50 102 ARG A O 1
ATOM 853 N N . THR A 1 103 ? 16.282 -3.519 -7.618 1.00 84.69 103 THR A N 1
ATOM 854 C CA . THR A 1 103 ? 16.401 -3.076 -6.224 1.00 84.69 103 THR A CA 1
ATOM 855 C C . THR A 1 103 ? 15.826 -1.674 -6.051 1.00 84.69 103 THR A C 1
ATOM 857 O O . THR A 1 103 ? 15.032 -1.451 -5.137 1.00 84.69 103 THR A O 1
ATOM 860 N N . ARG A 1 104 ? 16.160 -0.745 -6.956 1.00 87.94 104 ARG A N 1
ATOM 861 C CA . ARG A 1 104 ? 15.606 0.617 -6.955 1.00 87.94 104 ARG A CA 1
ATOM 862 C C . ARG A 1 104 ? 14.096 0.610 -7.148 1.00 87.94 104 ARG A C 1
ATOM 864 O O . ARG A 1 104 ? 13.392 1.290 -6.409 1.00 87.94 104 ARG A O 1
ATOM 871 N N . TRP A 1 105 ? 13.597 -0.199 -8.077 1.00 90.81 105 TRP A N 1
ATOM 872 C CA . TRP A 1 105 ? 12.168 -0.317 -8.339 1.00 90.81 105 TRP A CA 1
ATOM 873 C C . TRP A 1 105 ? 11.393 -0.899 -7.147 1.00 90.81 105 TRP A C 1
ATOM 875 O O . TRP A 1 105 ? 10.325 -0.396 -6.798 1.00 90.81 105 TRP A O 1
ATOM 885 N N . VAL A 1 106 ? 11.941 -1.912 -6.463 1.00 89.19 106 VAL A N 1
ATOM 886 C CA . VAL A 1 106 ? 11.344 -2.470 -5.237 1.00 89.19 106 VAL A CA 1
ATOM 887 C C . VAL A 1 106 ? 11.355 -1.440 -4.106 1.00 89.19 106 VAL A C 1
ATOM 889 O O . VAL A 1 106 ? 10.360 -1.308 -3.398 1.00 89.19 106 VAL A O 1
ATOM 892 N N . GLN A 1 107 ? 12.450 -0.694 -3.928 1.00 88.81 107 GLN A N 1
ATOM 893 C CA . GLN A 1 107 ? 12.533 0.371 -2.920 1.00 88.81 107 GLN A CA 1
ATOM 894 C C . GLN A 1 107 ? 11.521 1.488 -3.190 1.00 88.81 107 GLN A C 1
ATOM 896 O O . GLN A 1 107 ? 10.817 1.902 -2.270 1.00 88.81 107 GLN A O 1
ATOM 901 N N . HIS A 1 108 ? 11.409 1.921 -4.448 1.00 91.19 108 HIS A N 1
ATOM 902 C CA . HIS A 1 108 ? 10.420 2.902 -4.880 1.00 91.19 108 HIS A CA 1
ATOM 903 C C . HIS A 1 108 ? 8.995 2.396 -4.618 1.00 91.19 108 HIS A C 1
ATOM 905 O O . HIS A 1 108 ? 8.210 3.085 -3.972 1.00 91.19 108 HIS A O 1
ATOM 911 N N . GLY A 1 109 ? 8.698 1.152 -5.006 1.00 90.75 109 GLY A N 1
ATOM 912 C CA . GLY A 1 109 ? 7.405 0.519 -4.751 1.00 90.75 109 GLY A CA 1
ATOM 913 C C . GLY A 1 109 ? 7.080 0.429 -3.262 1.00 90.75 109 GLY A C 1
ATOM 914 O O . GLY A 1 109 ? 5.965 0.731 -2.858 1.00 90.75 109 GLY A O 1
ATOM 915 N N . ASN A 1 110 ? 8.044 0.077 -2.410 1.00 89.44 110 ASN A N 1
ATOM 916 C CA . ASN A 1 110 ? 7.815 0.033 -0.965 1.00 89.44 110 ASN A CA 1
ATOM 917 C C . ASN A 1 110 ? 7.437 1.406 -0.397 1.00 89.44 110 ASN A C 1
ATOM 919 O O . ASN A 1 110 ? 6.447 1.496 0.320 1.00 89.44 110 ASN A O 1
ATOM 923 N N . ALA A 1 111 ? 8.168 2.464 -0.758 1.00 89.56 111 ALA A N 1
ATOM 924 C CA . ALA A 1 111 ? 7.858 3.818 -0.301 1.00 89.56 111 ALA A CA 1
ATOM 925 C C . ALA A 1 111 ? 6.497 4.314 -0.822 1.00 89.56 111 ALA A C 1
ATOM 927 O O . ALA A 1 111 ? 5.763 5.000 -0.112 1.00 89.56 111 ALA A O 1
ATOM 928 N N . LEU A 1 112 ? 6.147 3.945 -2.054 1.00 90.88 112 LEU A N 1
ATOM 929 C CA . LEU A 1 112 ? 4.871 4.284 -2.670 1.00 90.88 112 LEU A CA 1
ATOM 930 C C . LEU A 1 112 ? 3.705 3.567 -1.981 1.00 90.88 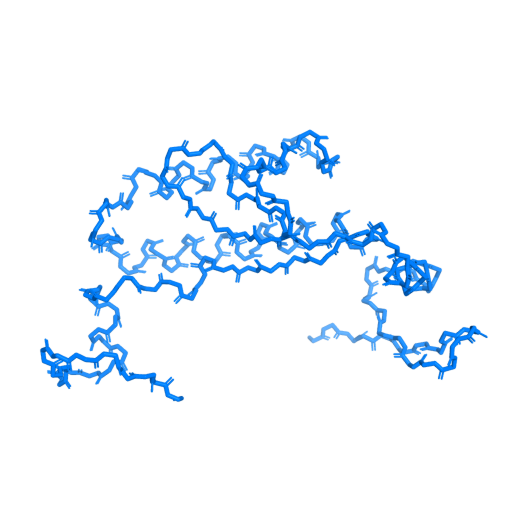112 LEU A C 1
ATOM 932 O O . LEU A 1 112 ? 2.724 4.189 -1.575 1.00 90.88 112 LEU A O 1
ATOM 936 N N . PHE A 1 113 ? 3.827 2.255 -1.782 1.00 90.00 113 PHE A N 1
ATOM 937 C CA . PHE A 1 113 ? 2.773 1.457 -1.166 1.00 90.00 113 PHE A CA 1
ATOM 938 C C . PHE A 1 113 ? 2.675 1.638 0.352 1.00 90.00 113 PHE A C 1
ATOM 940 O O . PHE A 1 113 ? 1.615 1.353 0.899 1.00 90.00 113 PHE A O 1
ATOM 947 N N . ASP A 1 114 ? 3.688 2.204 1.021 1.00 89.44 114 ASP A N 1
ATOM 948 C CA . ASP A 1 114 ? 3.543 2.740 2.385 1.00 89.44 114 ASP A CA 1
ATOM 949 C C . ASP A 1 114 ? 2.517 3.882 2.433 1.00 89.44 114 ASP A C 1
ATOM 951 O O . ASP A 1 114 ? 1.778 4.017 3.408 1.00 89.44 114 ASP A O 1
ATOM 955 N N . GLN A 1 115 ? 2.456 4.715 1.389 1.00 89.81 115 GLN A N 1
ATOM 956 C CA . GLN A 1 115 ? 1.467 5.792 1.300 1.00 89.81 115 GLN A CA 1
ATOM 957 C C . GLN A 1 115 ? 0.081 5.239 0.973 1.00 89.81 115 GLN A C 1
ATOM 959 O O . GLN A 1 115 ? -0.891 5.622 1.620 1.00 89.81 115 GLN A O 1
ATOM 964 N N . VAL A 1 116 ? -0.002 4.291 0.032 1.00 88.69 116 VAL A N 1
ATOM 965 C CA . VAL A 1 116 ? -1.263 3.603 -0.301 1.00 88.69 116 VAL A CA 1
ATOM 966 C C . VAL A 1 116 ? -1.845 2.921 0.929 1.00 88.69 116 VAL A C 1
ATOM 968 O O . VAL A 1 116 ? -3.024 3.093 1.216 1.00 88.69 116 VAL A O 1
ATOM 971 N N . GLU A 1 117 ? -1.021 2.194 1.685 1.00 89.25 117 GLU A N 1
ATOM 972 C CA . GLU A 1 117 ? -1.451 1.497 2.895 1.00 89.25 117 GLU A CA 1
ATOM 973 C C . GLU A 1 117 ? -2.038 2.458 3.926 1.00 89.25 117 GLU A C 1
ATOM 975 O O . GLU A 1 117 ? -3.085 2.156 4.489 1.00 89.25 117 GLU A O 1
ATOM 980 N N . LYS A 1 118 ? -1.439 3.641 4.112 1.00 88.19 118 LYS A N 1
ATOM 981 C CA . LYS A 1 118 ? -2.004 4.689 4.977 1.00 88.19 118 LYS A CA 1
ATOM 982 C C . LYS A 1 118 ? -3.359 5.181 4.476 1.00 88.19 118 LYS A C 1
ATOM 984 O O . LYS A 1 118 ? -4.266 5.352 5.283 1.00 88.19 118 LYS A O 1
ATOM 989 N N . SER A 1 119 ? -3.508 5.393 3.168 1.00 87.81 119 SER A N 1
ATOM 990 C CA . SER A 1 119 ? -4.762 5.873 2.575 1.00 87.81 119 SER A CA 1
ATOM 991 C C . SER A 1 119 ? -5.905 4.866 2.707 1.00 87.81 119 SER A C 1
ATOM 993 O O . SER A 1 119 ? -7.034 5.265 2.973 1.00 87.81 119 SER A O 1
ATOM 995 N N . VAL A 1 120 ? -5.624 3.569 2.562 1.00 87.56 120 VAL A N 1
ATOM 996 C CA . VAL A 1 120 ? -6.657 2.516 2.602 1.00 87.56 120 VAL A CA 1
ATOM 997 C C . VAL A 1 120 ? -6.804 1.853 3.976 1.00 87.56 120 VAL A C 1
ATOM 999 O O . VAL A 1 120 ? -7.642 0.968 4.153 1.00 87.56 120 VAL A O 1
ATOM 1002 N N . TRP A 1 121 ? -6.017 2.278 4.970 1.00 87.88 121 TRP A N 1
ATOM 1003 C CA . TRP A 1 121 ? -5.905 1.618 6.274 1.00 87.88 121 TRP A CA 1
ATOM 1004 C C . TRP A 1 121 ? -7.238 1.468 7.014 1.00 87.88 121 TRP A C 1
ATOM 1006 O O . TRP A 1 121 ? -7.414 0.548 7.805 1.00 87.88 121 TRP A O 1
ATOM 1016 N N . LEU A 1 122 ? -8.215 2.336 6.782 1.00 86.19 122 LEU A N 1
ATOM 1017 C CA . LEU A 1 122 ? -9.494 2.235 7.486 1.00 86.19 122 LEU A CA 1
ATOM 1018 C C . LEU A 1 122 ? -10.372 1.071 7.007 1.00 86.19 122 LEU A C 1
ATOM 1020 O O . LEU A 1 122 ? -11.233 0.622 7.764 1.00 86.19 122 LEU A O 1
ATOM 1024 N N . PHE A 1 123 ? -10.170 0.578 5.783 1.00 83.62 123 PHE A N 1
ATOM 1025 C CA . PHE A 1 123 ? -11.100 -0.362 5.144 1.00 83.62 123 PHE A CA 1
ATOM 1026 C C . PHE A 1 123 ? -10.437 -1.542 4.422 1.00 83.62 123 PHE A C 1
ATOM 1028 O O . PHE A 1 123 ? -11.138 -2.481 4.034 1.00 83.62 123 PHE A O 1
ATOM 1035 N N . ALA A 1 124 ? -9.113 -1.522 4.235 1.00 86.56 124 ALA A N 1
ATOM 1036 C CA . ALA A 1 124 ? -8.405 -2.580 3.532 1.00 86.56 124 ALA A CA 1
ATOM 1037 C C . ALA A 1 124 ? -7.060 -2.965 4.166 1.00 86.56 124 ALA A C 1
ATOM 1039 O O . ALA A 1 124 ? -6.394 -2.180 4.850 1.00 86.56 124 ALA A O 1
ATOM 1040 N N . ASP A 1 125 ? -6.645 -4.200 3.884 1.00 86.81 125 ASP A N 1
ATOM 1041 C CA . ASP A 1 125 ? -5.278 -4.682 4.083 1.00 86.81 125 ASP A CA 1
ATOM 1042 C C . ASP A 1 125 ? -4.511 -4.715 2.764 1.00 86.81 125 ASP A C 1
ATOM 1044 O O . ASP A 1 125 ? -5.040 -5.155 1.745 1.00 86.81 125 ASP A O 1
ATOM 1048 N N . VAL A 1 126 ? -3.243 -4.302 2.790 1.00 86.94 126 VAL A N 1
ATOM 1049 C CA . VAL A 1 126 ? -2.374 -4.271 1.610 1.00 86.94 126 VAL A CA 1
ATOM 1050 C C . VAL A 1 126 ? -1.323 -5.380 1.683 1.00 86.94 126 VAL A C 1
ATOM 1052 O O . VAL A 1 126 ? -0.455 -5.391 2.548 1.00 86.94 126 VAL A O 1
ATOM 1055 N N . ASN A 1 127 ? -1.360 -6.296 0.718 1.00 86.25 127 ASN A N 1
ATOM 1056 C CA . ASN A 1 127 ? -0.419 -7.397 0.555 1.00 86.25 127 ASN A CA 1
ATOM 1057 C C . ASN A 1 127 ? 0.529 -7.130 -0.616 1.00 86.25 127 ASN A C 1
ATOM 1059 O O . ASN A 1 127 ? 0.190 -7.335 -1.783 1.00 86.25 127 ASN A O 1
ATOM 1063 N N . ARG A 1 128 ? 1.763 -6.734 -0.312 1.00 85.81 128 ARG A N 1
ATOM 1064 C CA . ARG A 1 128 ? 2.800 -6.467 -1.317 1.00 85.81 128 ARG A CA 1
ATOM 1065 C C . ARG A 1 128 ? 3.433 -7.776 -1.784 1.00 85.81 128 ARG A C 1
ATOM 1067 O O . ARG A 1 128 ? 4.167 -8.417 -1.039 1.00 85.81 128 ARG A O 1
ATOM 1074 N N . LYS A 1 129 ? 3.158 -8.183 -3.025 1.00 83.06 129 LYS A N 1
ATOM 1075 C CA . LYS A 1 129 ? 3.661 -9.440 -3.614 1.00 83.06 129 LYS A CA 1
ATOM 1076 C C . LYS A 1 129 ? 4.752 -9.230 -4.667 1.00 83.06 129 LYS A C 1
ATOM 1078 O O . LYS A 1 129 ? 5.345 -10.201 -5.136 1.00 83.06 129 LYS A O 1
ATOM 1083 N N . PHE A 1 130 ? 5.071 -7.982 -5.004 1.00 79.94 130 PHE A N 1
ATOM 1084 C CA . PHE A 1 130 ? 6.091 -7.643 -6.000 1.00 79.94 130 PHE A CA 1
ATOM 1085 C C . PHE A 1 130 ? 7.542 -7.892 -5.545 1.00 79.94 130 PHE A C 1
ATOM 1087 O O . PH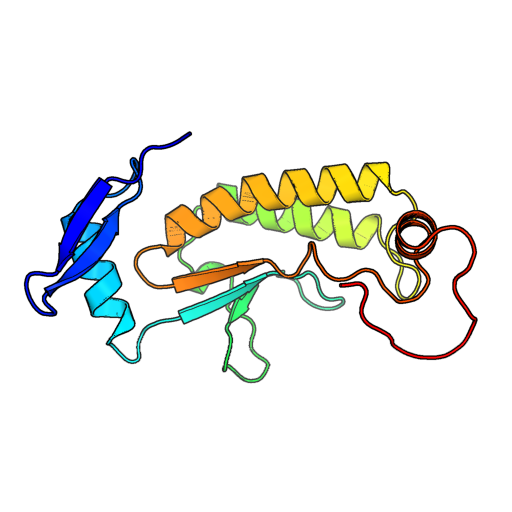E A 1 130 ? 8.427 -8.023 -6.386 1.00 79.94 130 PHE A O 1
ATOM 1094 N N . SER A 1 131 ? 7.807 -8.000 -4.239 1.00 66.38 131 SER A N 1
ATOM 1095 C CA . SER A 1 131 ? 9.152 -8.274 -3.707 1.00 66.38 131 SER A CA 1
ATOM 1096 C C . SER A 1 131 ? 9.530 -9.765 -3.716 1.00 66.38 131 SER A C 1
ATOM 1098 O O . SER A 1 131 ? 10.717 -10.091 -3.708 1.00 66.38 131 SER A O 1
ATOM 1100 N N . ILE A 1 132 ? 8.541 -10.670 -3.769 1.00 53.38 132 ILE A N 1
ATOM 1101 C CA . ILE A 1 132 ? 8.722 -12.116 -3.525 1.00 53.38 132 ILE A CA 1
ATOM 1102 C C . ILE A 1 132 ? 8.920 -12.913 -4.828 1.00 53.38 132 ILE A C 1
ATOM 1104 O O . ILE A 1 132 ? 9.584 -13.949 -4.828 1.00 53.38 132 ILE A O 1
ATOM 1108 N N . ARG A 1 133 ? 8.395 -12.449 -5.972 1.00 47.34 133 ARG A N 1
ATOM 1109 C CA . ARG A 1 133 ? 8.574 -13.153 -7.256 1.00 47.34 133 ARG A CA 1
ATOM 1110 C C . ARG A 1 133 ? 9.935 -12.837 -7.882 1.00 47.34 133 ARG A C 1
ATOM 1112 O O . ARG A 1 133 ? 10.087 -11.850 -8.594 1.00 47.34 133 ARG A O 1
ATOM 1119 N N . ASN A 1 134 ? 10.901 -13.729 -7.683 1.00 45.81 134 ASN A N 1
ATOM 1120 C CA . ASN A 1 134 ? 11.904 -14.002 -8.712 1.00 45.81 134 ASN A CA 1
ATOM 1121 C C . ASN A 1 134 ? 11.346 -15.096 -9.639 1.00 45.81 134 ASN A C 1
ATOM 1123 O O . ASN A 1 134 ? 10.892 -16.123 -9.126 1.00 45.81 134 ASN A O 1
ATOM 1127 N N . PRO A 1 135 ? 11.351 -14.929 -10.976 1.00 40.38 135 PRO A N 1
ATOM 1128 C CA . PRO A 1 135 ? 11.120 -16.066 -11.856 1.00 40.38 135 PRO A CA 1
ATOM 1129 C C . PRO A 1 135 ? 12.226 -17.110 -11.613 1.00 40.38 135 PRO A C 1
ATOM 1131 O O . PRO A 1 135 ? 13.383 -16.725 -11.402 1.00 40.38 135 PRO A O 1
ATOM 1134 N N . PRO A 1 136 ? 11.908 -18.419 -11.623 1.00 34.31 136 PRO A N 1
ATOM 1135 C CA . PRO A 1 136 ? 12.922 -19.461 -11.526 1.00 34.31 136 PRO A CA 1
ATOM 1136 C C . PRO A 1 136 ? 13.874 -19.321 -12.721 1.00 34.31 136 PRO A C 1
ATOM 1138 O O . PRO A 1 136 ? 13.514 -19.634 -13.851 1.00 34.31 136 PRO A O 1
ATOM 1141 N N . GLY A 1 137 ? 15.067 -18.774 -12.474 1.00 39.69 137 GLY A N 1
ATOM 1142 C CA . GLY A 1 137 ? 16.059 -18.478 -13.510 1.00 39.69 137 GLY A CA 1
ATOM 1143 C C . GLY A 1 137 ? 16.674 -17.076 -13.471 1.00 39.69 137 GLY A C 1
ATOM 1144 O O . GLY A 1 137 ? 17.663 -16.868 -14.175 1.00 39.69 137 GLY A O 1
ATOM 1145 N N . SER A 1 138 ? 16.167 -16.136 -12.655 1.00 46.62 138 SER A N 1
ATOM 1146 C CA . SER A 1 138 ? 16.813 -14.819 -12.525 1.00 46.62 138 SER A CA 1
ATOM 1147 C C . SER A 1 138 ? 18.221 -14.948 -11.928 1.00 46.62 138 SER A C 1
ATOM 1149 O O . SER A 1 138 ? 18.482 -15.817 -11.087 1.00 46.62 138 SER A O 1
ATOM 1151 N N . LEU A 1 139 ? 19.149 -14.089 -12.371 1.00 45.53 139 LEU A N 1
ATOM 1152 C CA . LEU A 1 139 ? 20.522 -14.055 -11.850 1.00 45.53 139 LEU A CA 1
ATOM 1153 C C . LEU A 1 139 ? 20.532 -13.920 -10.317 1.00 45.53 139 LEU A C 1
ATOM 1155 O O . LEU A 1 139 ? 21.358 -14.535 -9.652 1.00 45.53 139 LEU A O 1
ATOM 1159 N N . ASP A 1 140 ? 19.554 -13.210 -9.761 1.00 42.97 140 ASP A N 1
ATOM 1160 C CA . ASP A 1 140 ? 19.401 -12.980 -8.324 1.00 42.97 140 ASP A CA 1
ATOM 1161 C C . ASP A 1 140 ? 19.073 -14.252 -7.542 1.00 42.97 140 ASP A C 1
ATOM 1163 O O . ASP A 1 140 ? 19.570 -14.434 -6.434 1.00 42.97 140 ASP A O 1
ATOM 1167 N N . ALA A 1 141 ? 18.282 -15.168 -8.115 1.00 42.47 141 ALA A N 1
ATOM 1168 C CA . ALA A 1 141 ? 18.029 -16.471 -7.501 1.00 42.47 141 ALA A CA 1
ATOM 1169 C C . ALA A 1 141 ? 19.311 -17.322 -7.451 1.00 42.47 141 ALA A C 1
ATOM 1171 O O . ALA A 1 141 ? 19.538 -18.041 -6.478 1.00 42.47 141 ALA A O 1
ATOM 1172 N N . LYS A 1 142 ? 20.188 -17.194 -8.459 1.00 39.56 142 LYS A N 1
ATOM 1173 C CA . LYS A 1 142 ? 21.504 -17.857 -8.483 1.00 39.56 142 LYS A CA 1
ATOM 1174 C C . LYS A 1 142 ? 22.498 -17.215 -7.512 1.00 39.56 142 LYS A C 1
ATOM 1176 O O . LYS A 1 142 ? 23.269 -17.929 -6.881 1.00 39.56 142 LYS A O 1
ATOM 1181 N N . VAL A 1 143 ? 22.466 -15.890 -7.364 1.00 44.66 143 VAL A N 1
ATOM 1182 C CA . VAL A 1 143 ? 23.312 -15.161 -6.403 1.00 44.66 143 VAL A CA 1
ATOM 1183 C C . VAL A 1 143 ? 22.880 -15.456 -4.963 1.00 44.66 143 VAL A C 1
ATOM 1185 O O . VAL A 1 143 ? 23.737 -15.706 -4.120 1.00 44.66 143 VAL A O 1
ATOM 1188 N N . ALA A 1 144 ? 21.573 -15.518 -4.687 1.00 43.66 144 ALA A N 1
ATOM 1189 C CA . ALA A 1 144 ? 21.043 -15.851 -3.364 1.00 43.66 144 ALA A CA 1
ATOM 1190 C C . ALA A 1 144 ? 21.295 -17.317 -2.954 1.00 43.66 144 ALA A C 1
ATOM 1192 O O . ALA A 1 144 ? 21.505 -17.585 -1.775 1.00 43.66 144 ALA A O 1
ATOM 1193 N N . CYS A 1 145 ? 21.323 -18.261 -3.905 1.00 37.34 145 CYS A N 1
ATOM 1194 C CA . CYS A 1 145 ? 21.557 -19.686 -3.617 1.00 37.34 145 CYS A CA 1
ATOM 1195 C C . CYS A 1 145 ? 23.034 -20.116 -3.690 1.00 37.34 145 CYS A C 1
ATOM 1197 O O . CYS A 1 145 ? 23.347 -21.286 -3.460 1.00 37.34 145 CYS A O 1
ATOM 1199 N N . GLY A 1 146 ? 23.956 -19.208 -4.026 1.00 37.38 146 GLY A N 1
ATOM 1200 C CA . GLY A 1 146 ? 25.303 -19.587 -4.450 1.00 37.38 146 GLY A CA 1
ATOM 1201 C C . GLY A 1 146 ? 25.277 -20.371 -5.771 1.00 37.38 146 GLY A C 1
ATOM 1202 O O . GLY A 1 146 ? 24.257 -20.911 -6.191 1.00 37.38 146 GLY A O 1
ATOM 1203 N N . ASN A 1 147 ? 26.416 -20.455 -6.457 1.00 46.66 147 ASN A N 1
ATOM 1204 C CA . ASN A 1 147 ? 26.539 -21.020 -7.814 1.00 46.66 147 ASN A CA 1
ATOM 1205 C C . ASN A 1 147 ? 26.204 -22.530 -7.965 1.00 46.66 147 ASN A C 1
ATOM 1207 O O . ASN A 1 147 ? 26.550 -23.125 -8.980 1.00 46.66 147 ASN A O 1
ATOM 1211 N N . ASN A 1 148 ? 25.519 -23.150 -7.001 1.00 46.00 148 ASN A N 1
ATOM 1212 C CA . ASN A 1 148 ? 25.091 -24.548 -7.006 1.00 46.00 148 ASN A CA 1
ATOM 1213 C C . ASN A 1 148 ? 23.557 -24.678 -6.994 1.00 46.00 148 ASN A C 1
ATOM 1215 O O . ASN A 1 148 ? 23.001 -25.388 -6.161 1.00 46.00 148 ASN A O 1
ATOM 1219 N N . ALA A 1 149 ? 22.856 -24.022 -7.921 1.00 43.94 149 ALA A N 1
ATOM 1220 C CA . ALA A 1 149 ? 21.467 -24.386 -8.197 1.00 43.94 149 ALA A CA 1
ATOM 1221 C C . ALA A 1 149 ? 21.448 -25.697 -9.018 1.00 43.94 149 ALA A C 1
ATOM 1223 O O . ALA A 1 149 ? 21.945 -25.686 -10.150 1.00 43.94 149 ALA A O 1
ATOM 1224 N N . PRO A 1 150 ? 20.920 -26.827 -8.503 1.00 36.38 150 PRO A N 1
ATOM 1225 C CA . PRO A 1 150 ? 20.675 -27.995 -9.340 1.00 36.38 150 PRO A CA 1
ATOM 1226 C C . PRO A 1 150 ? 19.576 -27.666 -10.359 1.00 36.38 150 PRO A C 1
ATOM 1228 O O . PRO A 1 150 ? 18.631 -26.935 -10.068 1.00 36.38 150 PRO A O 1
ATOM 1231 N N . ALA A 1 151 ? 19.720 -28.193 -11.574 1.00 42.12 151 ALA A N 1
ATOM 1232 C CA . ALA A 1 151 ? 18.887 -27.856 -12.727 1.00 42.12 151 ALA A CA 1
ATOM 1233 C C . ALA A 1 151 ? 17.428 -28.351 -12.643 1.00 42.12 151 ALA A C 1
ATOM 1235 O O . ALA A 1 151 ? 16.676 -28.157 -13.594 1.00 42.12 151 ALA A O 1
ATOM 1236 N N . GLU A 1 152 ? 17.000 -28.967 -11.540 1.00 38.19 152 GLU A N 1
ATOM 1237 C CA . GLU A 1 152 ? 15.666 -29.550 -11.425 1.00 38.19 152 GLU A CA 1
ATOM 1238 C C . GLU A 1 152 ? 15.091 -29.382 -10.017 1.00 38.19 152 GLU A C 1
ATOM 1240 O O . GLU A 1 152 ? 15.707 -29.770 -9.028 1.00 38.19 152 GLU A O 1
ATOM 1245 N N . GLY A 1 153 ? 13.861 -28.867 -9.959 1.00 34.22 153 GLY A N 1
ATOM 1246 C CA . GLY A 1 153 ? 12.946 -29.104 -8.845 1.00 34.22 153 GLY A CA 1
ATOM 1247 C C . GLY A 1 153 ? 12.917 -28.034 -7.756 1.00 34.22 153 GLY A C 1
ATOM 1248 O O . GLY A 1 153 ? 13.833 -27.899 -6.957 1.00 34.22 153 GLY A O 1
ATOM 1249 N N . TYR A 1 154 ? 11.785 -27.326 -7.709 1.00 40.34 154 TYR A N 1
ATOM 1250 C CA . TYR A 1 154 ? 11.193 -26.665 -6.543 1.00 40.34 154 TYR A CA 1
ATOM 1251 C C . TYR A 1 154 ? 11.732 -27.165 -5.190 1.00 40.34 154 TYR A C 1
ATOM 1253 O O . TYR A 1 154 ? 11.268 -28.181 -4.674 1.00 40.34 154 TYR A O 1
ATOM 1261 N N . GLN A 1 155 ? 12.613 -26.403 -4.547 1.00 36.75 155 GLN A N 1
ATOM 1262 C CA . GLN A 1 155 ? 12.760 -26.493 -3.100 1.00 36.75 155 GLN A CA 1
ATOM 1263 C C . GLN A 1 155 ? 12.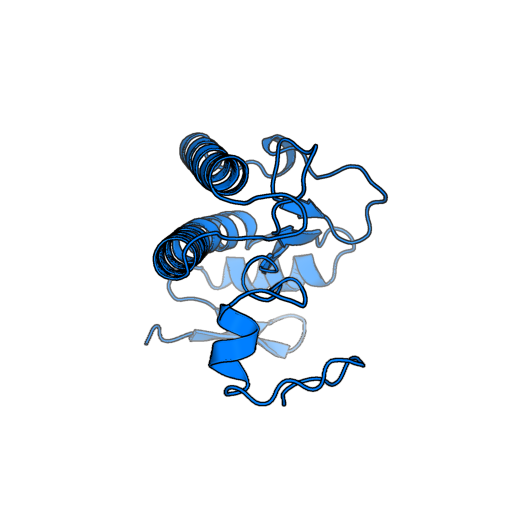995 -25.108 -2.506 1.00 36.75 155 GLN A C 1
ATOM 1265 O O . GLN A 1 155 ? 13.901 -24.378 -2.893 1.00 36.75 155 GLN A O 1
ATOM 1270 N N . SER A 1 156 ? 12.080 -24.755 -1.603 1.00 37.38 156 SER A N 1
ATOM 1271 C CA . SER A 1 156 ? 12.026 -23.516 -0.839 1.00 37.38 156 SER A CA 1
ATOM 1272 C C . SER A 1 156 ? 13.347 -23.279 -0.112 1.00 37.38 156 SER A C 1
ATOM 1274 O O . SER A 1 156 ? 13.758 -24.112 0.695 1.00 37.38 156 SER A O 1
ATOM 1276 N N . CYS A 1 157 ? 13.983 -22.135 -0.357 1.00 27.83 157 CYS A N 1
ATOM 1277 C CA . CYS A 1 157 ? 14.964 -21.598 0.578 1.00 27.83 157 CYS A CA 1
ATOM 1278 C C . CYS A 1 157 ? 14.213 -21.197 1.857 1.00 27.83 157 CYS A C 1
ATOM 1280 O O . CYS A 1 157 ? 13.170 -20.543 1.773 1.00 27.83 157 CYS A O 1
ATOM 1282 N N . VAL A 1 158 ? 14.694 -21.684 3.000 1.00 34.69 158 VAL A N 1
ATOM 1283 C CA . VAL A 1 158 ? 14.204 -21.366 4.352 1.00 34.69 158 VAL A CA 1
ATOM 1284 C C . VAL A 1 158 ? 14.918 -20.122 4.856 1.00 34.69 158 VAL A C 1
ATOM 1286 O O . VAL A 1 158 ? 16.139 -20.031 4.596 1.00 34.69 158 VAL A O 1
#

Sequence (158 aa):
MAVDRRIIDPFTQEELLVPEWATDEDAIQRASARRSSAWRVLNIFPEWGHDWPIWEAGVSHDGSDADDLELPASLRQEISEWYREWAEKTRPMIGWDNHDDRTRWVQHGNALFDQVEKSVWLFADVNRKFSIRNPPGSLDAKVACGNNAPAEGYQSCV

Foldseek 3Di:
DFDFDWDAQPPPRDIWTDTPVGDPVLRNLLVVLVVDPQAWEWEAAADPPDQARIATPPDPPDRDDPVNLVDDPVLVVLRSVLNVLQVVQADPLAGGPDPVSLVVSVVSVVVSVVVSCVSNVSGYHYHYPHVPDDRVHHVVVCVVVDVDDDPDDDDDDD

Organism: NCBI:txid1671680